Protein AF-N6V079-F1 (afdb_monomer_lite)

Structure (mmCIF, N/CA/C/O backbone):
data_AF-N6V079-F1
#
_entry.id   AF-N6V079-F1
#
loop_
_atom_site.group_PDB
_atom_site.id
_atom_site.type_symbol
_atom_site.label_atom_id
_atom_site.label_alt_id
_atom_site.label_comp_id
_atom_site.label_asym_id
_atom_site.label_entity_id
_atom_site.label_seq_id
_atom_site.pdbx_PDB_ins_code
_atom_site.Cartn_x
_atom_site.Cartn_y
_atom_site.Cartn_z
_atom_site.occupancy
_atom_site.B_iso_or_equiv
_atom_site.auth_seq_id
_atom_site.auth_comp_id
_atom_site.auth_asym_id
_atom_site.auth_atom_id
_atom_site.pdbx_PDB_model_num
ATOM 1 N N . MET A 1 1 ? -15.527 -26.822 8.858 1.00 30.28 1 MET A N 1
ATOM 2 C CA . MET A 1 1 ? -16.974 -26.529 8.938 1.00 30.28 1 MET A CA 1
ATOM 3 C C . MET A 1 1 ? -17.099 -25.162 9.588 1.00 30.28 1 MET A C 1
ATOM 5 O O . MET A 1 1 ? -16.897 -25.062 10.787 1.00 30.28 1 MET A O 1
ATOM 9 N N . ILE A 1 2 ? -17.277 -24.106 8.797 1.00 33.88 2 ILE A N 1
ATOM 10 C CA . ILE A 1 2 ? -17.427 -22.738 9.309 1.00 33.88 2 ILE A CA 1
ATOM 11 C C . ILE A 1 2 ? -18.928 -22.472 9.262 1.00 33.88 2 ILE A C 1
ATOM 13 O O . ILE A 1 2 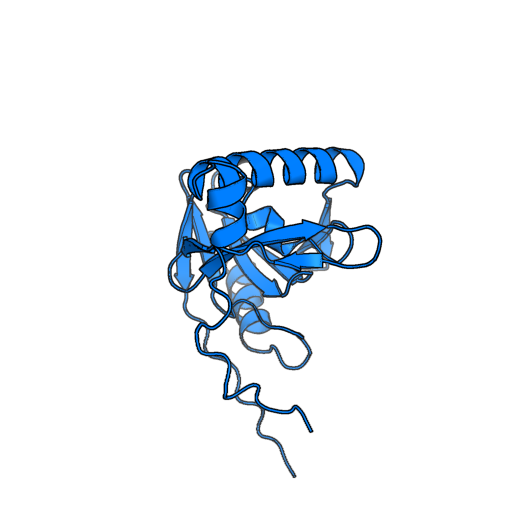? -19.525 -22.550 8.189 1.00 33.88 2 ILE A O 1
ATOM 17 N N . HIS A 1 3 ? -19.559 -22.311 10.423 1.00 33.84 3 HIS A N 1
ATOM 18 C CA . HIS A 1 3 ? -20.966 -21.938 10.483 1.00 33.84 3 HIS A CA 1
ATOM 19 C C . HIS A 1 3 ? -21.121 -20.554 9.859 1.00 33.84 3 HIS A C 1
ATOM 21 O O . HIS A 1 3 ? -20.514 -19.587 10.311 1.00 33.84 3 HIS A O 1
ATOM 27 N N . ALA A 1 4 ? -21.914 -20.491 8.793 1.00 43.91 4 ALA A N 1
ATOM 28 C CA . ALA A 1 4 ? -22.429 -19.240 8.281 1.00 43.91 4 ALA A CA 1
ATOM 29 C C . ALA A 1 4 ? -23.304 -18.624 9.379 1.00 43.91 4 ALA A C 1
ATOM 31 O O . ALA A 1 4 ? -24.354 -19.173 9.714 1.00 43.91 4 ALA A O 1
ATOM 32 N N . VAL A 1 5 ? -22.854 -17.503 9.942 1.00 46.56 5 VAL A N 1
ATOM 33 C CA . VAL A 1 5 ? -23.689 -16.596 10.733 1.00 46.56 5 VAL A CA 1
ATOM 34 C C . VAL A 1 5 ? -24.649 -15.950 9.737 1.00 46.56 5 VAL A C 1
ATOM 36 O O . VAL A 1 5 ? -24.342 -14.936 9.123 1.00 46.56 5 VAL A O 1
ATOM 39 N N . LYS A 1 6 ? -25.750 -16.646 9.442 1.00 42.56 6 LYS A N 1
ATOM 40 C CA . LYS A 1 6 ? -26.720 -16.255 8.410 1.00 42.56 6 LYS A CA 1
ATOM 41 C C . LYS A 1 6 ? -27.926 -15.495 8.980 1.00 42.56 6 LYS A C 1
ATOM 43 O O . LYS A 1 6 ? -28.838 -15.205 8.220 1.00 42.56 6 LYS A O 1
ATOM 48 N N . ASP A 1 7 ? -27.903 -15.149 10.269 1.00 46.09 7 ASP A N 1
ATOM 49 C CA . ASP A 1 7 ? -29.041 -14.562 10.993 1.00 46.09 7 ASP A CA 1
ATOM 50 C C . ASP A 1 7 ? -28.642 -13.394 11.928 1.00 46.09 7 ASP A C 1
ATOM 52 O O . ASP A 1 7 ? -29.249 -13.212 12.981 1.00 46.09 7 ASP A O 1
ATOM 56 N N . GLU A 1 8 ? -27.633 -12.582 11.580 1.00 50.00 8 GLU A N 1
ATOM 57 C CA . GLU A 1 8 ? -27.471 -11.264 12.222 1.00 50.00 8 GLU A CA 1
ATOM 58 C C . GLU A 1 8 ? -28.282 -10.217 11.435 1.00 50.00 8 GLU A C 1
ATOM 60 O O . GLU A 1 8 ? -28.024 -10.026 10.245 1.00 50.00 8 GLU A O 1
ATOM 65 N N . PRO A 1 9 ? -29.283 -9.555 12.052 1.00 56.31 9 PRO A N 1
ATOM 66 C CA . PRO A 1 9 ? -30.162 -8.606 11.363 1.00 56.31 9 PRO A CA 1
ATOM 67 C C . PRO A 1 9 ? -29.467 -7.303 10.933 1.00 56.31 9 PRO A C 1
ATOM 69 O O . PRO A 1 9 ? -30.080 -6.506 10.228 1.00 56.31 9 PRO A O 1
ATOM 72 N N . ASP A 1 10 ? -28.204 -7.104 11.312 1.00 62.62 10 ASP A N 1
ATOM 73 C CA . ASP A 1 10 ? -27.348 -6.014 10.851 1.00 62.62 10 ASP A CA 1
ATOM 74 C C . ASP A 1 10 ? -25.892 -6.520 10.850 1.00 62.62 10 ASP A C 1
ATOM 76 O O . ASP A 1 10 ? -25.304 -6.678 11.923 1.00 62.62 10 ASP A O 1
ATOM 80 N N . PRO A 1 11 ? -25.326 -6.910 9.692 1.00 61.72 11 PRO A N 1
ATOM 81 C CA . PRO A 1 11 ? -23.958 -7.412 9.642 1.00 61.72 11 PRO A CA 1
ATOM 82 C C . PRO A 1 11 ? -22.977 -6.317 10.095 1.00 61.72 11 PRO A C 1
ATOM 84 O O . PRO A 1 11 ? -23.229 -5.139 9.835 1.00 61.72 11 PRO A O 1
ATOM 87 N N . PRO A 1 12 ? -21.832 -6.670 10.712 1.00 66.06 12 PRO A N 1
ATOM 88 C CA . PRO A 1 12 ? -20.868 -5.680 11.176 1.00 66.06 12 PRO A CA 1
ATOM 89 C C . PRO A 1 12 ? -20.450 -4.726 10.052 1.00 66.06 12 PRO A C 1
ATOM 91 O O . PRO A 1 12 ? -19.876 -5.140 9.041 1.00 66.06 12 PRO A O 1
ATOM 94 N N . GLN A 1 13 ? -20.746 -3.440 10.230 1.00 87.06 13 GLN A N 1
ATOM 95 C CA . GLN A 1 13 ? -20.407 -2.406 9.261 1.00 87.06 13 GLN A CA 1
ATOM 96 C C . GLN A 1 13 ? -19.002 -1.886 9.554 1.00 87.06 13 GLN A C 1
ATOM 98 O O . GLN A 1 13 ? -18.798 -1.006 10.392 1.00 87.06 13 GLN A O 1
ATOM 103 N N . PHE A 1 14 ? -18.015 -2.469 8.879 1.00 90.75 14 PHE A N 1
ATOM 104 C CA . PHE A 1 14 ? -16.633 -2.013 8.965 1.00 90.75 14 PHE A CA 1
ATOM 105 C C . PHE A 1 14 ? -16.486 -0.602 8.404 1.00 90.75 14 PHE A C 1
ATOM 107 O O . PHE A 1 14 ? -17.038 -0.276 7.352 1.00 90.75 14 PHE A O 1
ATOM 114 N N . VAL A 1 15 ? -15.660 0.207 9.060 1.00 92.06 15 VAL A N 1
ATOM 115 C CA . VAL A 1 15 ? -15.204 1.470 8.480 1.00 92.06 15 VAL A CA 1
ATOM 116 C C . VAL A 1 15 ? -14.106 1.168 7.468 1.00 92.06 15 VAL A C 1
ATOM 118 O O . VAL A 1 15 ? -13.102 0.528 7.796 1.00 92.06 15 VAL A O 1
ATOM 121 N N . TYR A 1 16 ? -14.277 1.659 6.246 1.00 93.44 16 TYR A N 1
ATOM 122 C CA . TYR A 1 16 ? -13.256 1.602 5.211 1.00 93.44 16 TYR A CA 1
ATOM 123 C C . TYR A 1 16 ? -13.245 2.881 4.377 1.00 93.44 16 TYR A C 1
ATOM 125 O O . TYR A 1 16 ? -14.233 3.612 4.320 1.00 93.44 16 TYR A O 1
ATOM 133 N N . LEU A 1 17 ? -12.115 3.138 3.724 1.00 93.44 17 LEU A N 1
ATOM 134 C CA . LEU A 1 17 ? -11.976 4.167 2.697 1.00 93.44 17 LEU A CA 1
ATOM 135 C C . LEU A 1 17 ? -11.421 3.533 1.425 1.00 93.44 17 LEU A C 1
ATOM 137 O O . LEU A 1 17 ? -10.576 2.642 1.501 1.00 93.44 17 LEU A O 1
ATOM 141 N N . ASP A 1 18 ? -11.847 4.016 0.264 1.00 92.50 18 ASP A N 1
ATOM 142 C CA . ASP A 1 18 ? -11.197 3.657 -0.995 1.00 92.50 18 ASP A CA 1
ATOM 143 C C . ASP A 1 18 ? -9.792 4.275 -1.034 1.00 92.50 18 ASP A C 1
ATOM 145 O O . ASP A 1 18 ? -9.630 5.485 -0.857 1.00 92.50 18 ASP A O 1
ATOM 149 N N . GLU A 1 19 ? -8.769 3.446 -1.246 1.00 92.94 19 GLU A N 1
ATOM 150 C CA . GLU A 1 19 ? -7.382 3.901 -1.406 1.00 92.94 19 GLU A CA 1
ATOM 151 C C . GLU A 1 19 ? -7.022 4.023 -2.891 1.00 92.94 19 GLU A C 1
ATOM 153 O O . GLU A 1 19 ? -6.443 5.019 -3.321 1.00 92.94 19 GLU A O 1
ATOM 158 N N . ALA A 1 20 ? -7.400 3.018 -3.681 1.00 94.88 20 ALA A N 1
ATOM 159 C CA . ALA A 1 20 ? -7.281 2.995 -5.133 1.00 94.88 20 ALA A CA 1
ATOM 160 C C . ALA A 1 20 ? -8.332 2.042 -5.723 1.00 94.88 20 ALA A C 1
ATOM 162 O O . ALA A 1 20 ? -9.053 1.351 -5.003 1.00 94.88 20 ALA A O 1
ATOM 163 N N . GLU A 1 21 ? -8.424 1.969 -7.049 1.00 94.56 21 GLU A N 1
ATOM 164 C CA . GLU A 1 21 ? -9.336 1.033 -7.707 1.00 94.56 21 GLU A CA 1
ATOM 165 C C . GLU A 1 21 ? -9.016 -0.421 -7.311 1.00 94.56 21 GLU A C 1
ATOM 167 O O . GLU A 1 21 ? -7.982 -0.964 -7.691 1.00 94.56 21 GLU A O 1
ATOM 172 N N . GLY A 1 22 ? -9.921 -1.065 -6.567 1.00 89.88 22 GLY A N 1
ATOM 173 C CA . GLY A 1 22 ? -9.721 -2.430 -6.066 1.00 89.88 22 GLY A CA 1
ATOM 174 C C . GLY A 1 22 ? -8.840 -2.538 -4.816 1.00 89.88 22 GLY A C 1
ATOM 175 O O . GLY A 1 22 ? -8.496 -3.655 -4.431 1.00 89.88 22 GLY A O 1
ATOM 176 N N . LEU A 1 23 ? -8.509 -1.414 -4.171 1.00 91.81 23 LEU A N 1
ATOM 177 C CA . LEU A 1 23 ? -7.738 -1.360 -2.932 1.00 91.81 23 LEU A CA 1
ATOM 178 C C . LEU A 1 23 ? -8.454 -0.481 -1.902 1.00 91.81 23 LEU A C 1
ATOM 180 O O . LEU A 1 23 ? -8.713 0.696 -2.147 1.00 91.81 23 LEU A O 1
ATOM 184 N N . ILE A 1 24 ? -8.733 -1.047 -0.731 1.00 92.94 24 ILE A N 1
ATOM 185 C CA . ILE A 1 24 ? -9.384 -0.338 0.375 1.00 92.94 24 ILE A CA 1
ATOM 186 C C . ILE A 1 24 ? -8.450 -0.221 1.577 1.00 92.94 24 ILE A C 1
ATOM 188 O O . ILE A 1 24 ? -7.629 -1.098 1.850 1.00 92.94 24 ILE A O 1
ATOM 192 N N . LYS A 1 25 ? -8.629 0.856 2.333 1.00 92.69 25 LYS A N 1
ATOM 193 C CA . LYS A 1 25 ? -8.059 1.067 3.658 1.00 92.69 25 LYS A CA 1
ATOM 194 C C . LYS A 1 25 ? -9.065 0.599 4.700 1.00 92.69 25 LYS A C 1
ATOM 196 O O . LYS A 1 25 ? -10.158 1.150 4.787 1.00 92.69 25 LYS A O 1
ATOM 201 N N . LEU A 1 26 ? -8.679 -0.400 5.487 1.00 92.56 26 LEU A N 1
ATOM 202 C CA . LEU A 1 26 ? -9.420 -0.861 6.659 1.00 92.56 26 LEU A CA 1
ATOM 203 C C . LEU A 1 26 ? -8.706 -0.415 7.929 1.00 92.56 26 LEU A C 1
ATOM 205 O O . LEU A 1 26 ? -7.476 -0.347 7.967 1.00 92.56 26 LEU A O 1
ATOM 209 N N . PHE A 1 27 ? -9.483 -0.165 8.977 1.00 93.19 27 PHE A N 1
ATOM 210 C CA . PHE A 1 27 ? -8.956 0.287 10.257 1.00 93.19 27 PHE A CA 1
ATOM 211 C C . PHE A 1 27 ? -9.056 -0.803 11.311 1.00 93.19 27 PHE A C 1
ATOM 213 O O . PHE A 1 27 ? -10.056 -1.520 11.401 1.00 93.19 27 PHE A O 1
ATOM 220 N N . VAL A 1 28 ? -8.009 -0.905 12.124 1.00 91.88 28 VAL A N 1
ATOM 221 C CA . VAL A 1 28 ? -7.920 -1.873 13.211 1.00 91.88 28 VAL A CA 1
ATOM 222 C C . VAL A 1 28 ? -7.380 -1.222 14.475 1.00 91.88 28 VAL A C 1
ATOM 224 O O . VAL A 1 28 ? -6.605 -0.267 14.419 1.00 91.88 28 VAL A O 1
ATOM 227 N N . VAL A 1 29 ? -7.764 -1.782 15.615 1.00 90.81 29 VAL A N 1
ATOM 228 C CA . VAL A 1 29 ? -7.173 -1.508 16.922 1.00 90.81 29 VAL A CA 1
ATOM 229 C C . VAL A 1 29 ? -6.376 -2.735 17.344 1.00 90.81 29 VAL A C 1
ATOM 231 O O . VAL A 1 29 ? -6.911 -3.845 17.402 1.00 90.81 29 VAL A O 1
ATOM 234 N N . ASN A 1 30 ? -5.099 -2.525 17.654 1.00 86.38 30 ASN A N 1
ATOM 235 C CA . ASN A 1 30 ? -4.247 -3.551 18.243 1.00 86.38 30 ASN A CA 1
ATOM 236 C C . ASN A 1 30 ? -4.501 -3.594 19.754 1.00 86.38 30 ASN A C 1
ATOM 238 O O . ASN A 1 30 ? -4.168 -2.650 20.470 1.00 86.38 30 ASN A O 1
ATOM 242 N N . GLY A 1 31 ? -5.104 -4.678 20.231 1.00 83.44 31 GLY A N 1
ATOM 243 C CA . GLY A 1 31 ? -5.144 -5.036 21.646 1.00 83.44 31 GLY A CA 1
ATOM 244 C C . GLY A 1 31 ? -3.909 -5.841 22.058 1.00 83.44 31 GLY A C 1
ATOM 245 O O . GLY A 1 31 ? -3.053 -6.163 21.238 1.00 83.44 31 GLY A O 1
ATOM 246 N N . GLU A 1 32 ? -3.827 -6.218 23.336 1.00 79.06 32 GLU A N 1
ATOM 247 C CA . GLU A 1 32 ? -2.678 -6.972 23.871 1.00 79.06 32 GLU A CA 1
ATOM 248 C C . GLU A 1 32 ? -2.490 -8.347 23.208 1.00 79.06 32 GLU A C 1
ATOM 250 O O . GLU A 1 32 ? -1.369 -8.834 23.083 1.00 79.06 32 GLU A O 1
ATOM 255 N N . THR A 1 33 ? -3.588 -8.984 22.793 1.00 79.44 33 THR A N 1
ATOM 256 C CA . THR A 1 33 ? -3.598 -10.358 22.257 1.00 79.44 33 THR A CA 1
ATOM 257 C C . THR A 1 33 ? -4.405 -10.513 20.970 1.00 79.44 33 THR A C 1
ATOM 259 O O . THR A 1 33 ? -4.471 -11.607 20.413 1.00 79.44 33 THR A O 1
ATOM 262 N N . SER A 1 34 ? -5.045 -9.444 20.492 1.00 82.25 34 SER A N 1
ATOM 263 C CA . SER A 1 34 ? -5.937 -9.495 19.333 1.00 82.25 34 SER A CA 1
ATOM 264 C C . SER A 1 34 ? -5.891 -8.205 18.527 1.00 82.25 34 SER A C 1
ATOM 266 O O . SER A 1 34 ? -5.563 -7.142 19.044 1.00 82.25 34 SER A O 1
ATOM 268 N N . VAL A 1 35 ? -6.236 -8.317 17.247 1.00 85.50 35 VAL A N 1
ATOM 269 C CA . VAL A 1 35 ? -6.434 -7.186 16.342 1.00 85.50 35 VAL A CA 1
ATOM 270 C C . VAL A 1 35 ? -7.913 -7.156 15.984 1.00 85.50 35 VAL A C 1
ATOM 272 O O . VAL A 1 35 ? -8.433 -8.136 15.447 1.00 85.50 35 VAL A O 1
ATOM 275 N N . SER A 1 36 ? -8.580 -6.045 16.282 1.00 89.00 36 SER A N 1
ATOM 276 C CA . SER A 1 36 ? -10.021 -5.881 16.076 1.00 89.00 36 SER A CA 1
ATOM 277 C C . SER A 1 36 ? -10.286 -4.815 15.027 1.00 89.00 36 SER A C 1
ATOM 279 O O . SER A 1 36 ? -9.723 -3.727 15.098 1.00 89.00 36 SER A O 1
ATOM 281 N N . TYR A 1 37 ? -11.154 -5.108 14.064 1.00 91.25 37 TYR A N 1
ATOM 282 C CA . TYR A 1 37 ? -11.588 -4.115 13.086 1.00 91.25 37 TYR A CA 1
ATOM 283 C C . TYR A 1 37 ? -12.470 -3.043 13.727 1.00 91.25 37 TYR A C 1
ATOM 285 O O . TYR A 1 37 ? -13.253 -3.334 14.632 1.00 91.25 37 TYR A O 1
ATOM 293 N N . ILE A 1 38 ? -12.352 -1.813 13.231 1.00 92.31 38 ILE A N 1
ATOM 294 C CA . ILE A 1 38 ? -13.181 -0.693 13.677 1.00 92.31 38 ILE A CA 1
ATOM 295 C C . ILE A 1 38 ? -14.521 -0.730 12.940 1.00 92.31 38 ILE A C 1
ATOM 297 O O . ILE A 1 38 ? -14.573 -0.764 11.708 1.00 92.31 38 ILE A O 1
ATOM 301 N N . MET A 1 39 ? -15.597 -0.719 13.722 1.00 92.38 39 MET A N 1
ATOM 302 C CA . MET A 1 39 ? -16.979 -0.687 13.244 1.00 92.38 39 MET A CA 1
ATOM 303 C C . MET A 1 39 ? -17.500 0.751 13.213 1.00 92.38 39 MET A C 1
ATOM 305 O O . MET A 1 39 ? -17.016 1.598 13.965 1.00 92.38 39 MET A O 1
ATOM 309 N N . SER A 1 40 ? -18.505 1.026 12.383 1.00 88.69 40 SER A N 1
ATOM 310 C CA . SER A 1 40 ? -19.142 2.348 12.280 1.00 88.69 40 SER A CA 1
ATOM 311 C C . SER A 1 40 ? -19.679 2.860 13.620 1.00 88.69 40 SER A C 1
ATOM 313 O O . SER A 1 40 ? -19.511 4.033 13.933 1.00 88.69 40 SER A O 1
ATOM 315 N N . THR A 1 41 ? -20.217 1.976 14.461 1.00 90.00 41 THR A N 1
ATOM 316 C CA . THR A 1 41 ? -20.698 2.321 15.809 1.00 90.00 41 THR A CA 1
ATOM 317 C C . THR A 1 41 ? -19.603 2.895 16.710 1.00 90.00 41 THR A C 1
ATOM 319 O O . THR A 1 41 ? -19.867 3.790 17.504 1.00 90.00 41 THR A O 1
ATOM 322 N N . ALA A 1 42 ? -18.350 2.454 16.551 1.00 90.06 42 ALA A N 1
ATOM 323 C CA . ALA A 1 42 ? -17.233 2.999 17.322 1.00 90.06 42 ALA A CA 1
ATOM 324 C C . ALA A 1 42 ? -16.927 4.457 16.942 1.00 90.06 42 ALA A C 1
ATOM 326 O O . ALA A 1 42 ? -16.544 5.244 17.803 1.00 90.06 42 ALA A O 1
ATOM 327 N N . LEU A 1 43 ? -17.116 4.834 15.672 1.00 90.50 43 LEU A N 1
ATOM 328 C CA . LEU A 1 43 ? -16.955 6.221 15.230 1.00 90.50 43 LEU A CA 1
ATOM 329 C C . LEU A 1 43 ? -18.018 7.140 15.832 1.00 90.50 43 LEU A C 1
ATOM 331 O O . LEU A 1 43 ? -17.689 8.243 16.270 1.00 90.50 43 LEU A O 1
ATOM 335 N N . GLU A 1 44 ? -19.267 6.673 15.895 1.00 88.69 44 GLU A N 1
ATOM 336 C CA . GLU A 1 44 ? -20.363 7.403 16.539 1.00 88.69 44 GLU A CA 1
ATOM 337 C C . GLU A 1 44 ? -20.062 7.647 18.022 1.00 88.69 44 GLU A C 1
ATOM 339 O O . GLU A 1 44 ? -20.156 8.783 18.491 1.00 88.69 44 GLU A O 1
ATOM 344 N N . ASP A 1 45 ? -19.610 6.609 18.731 1.00 91.44 45 ASP A N 1
ATOM 345 C CA . ASP A 1 45 ? -19.241 6.690 20.147 1.00 91.44 45 ASP A CA 1
ATOM 346 C C . ASP A 1 45 ? -18.064 7.647 20.399 1.00 91.44 45 ASP A C 1
ATOM 348 O O . ASP A 1 45 ? -18.015 8.331 21.426 1.00 91.44 45 ASP A O 1
ATOM 352 N N . TRP A 1 46 ? -17.102 7.709 19.475 1.00 93.50 46 TRP A N 1
ATOM 353 C CA . TRP A 1 46 ? -15.948 8.609 19.572 1.00 93.50 46 TRP A CA 1
ATOM 354 C C . TRP A 1 46 ? -16.238 10.026 19.073 1.00 93.50 46 TRP A C 1
ATOM 356 O O . TRP A 1 46 ? -15.407 10.912 19.277 1.00 93.50 46 TRP A O 1
ATOM 366 N N . GLY A 1 47 ? -17.392 10.250 18.435 1.00 94.06 47 GLY A N 1
ATOM 367 C CA . GLY A 1 47 ? -17.715 11.515 17.779 1.00 94.06 47 GLY A CA 1
ATOM 368 C C . GLY A 1 47 ? -16.713 11.875 16.681 1.00 94.06 47 GLY A C 1
ATOM 369 O O . GLY A 1 47 ? -16.357 13.044 16.555 1.00 94.06 47 GLY A O 1
ATOM 370 N N . MET A 1 48 ? -16.229 10.869 15.947 1.00 94.25 48 MET A N 1
ATOM 371 C CA . MET A 1 48 ? -15.151 10.979 14.964 1.00 94.25 48 MET A CA 1
ATOM 372 C C . MET A 1 48 ? -15.641 10.535 13.586 1.00 94.25 48 MET A C 1
ATOM 374 O O . MET A 1 48 ? -16.408 9.579 13.480 1.00 94.25 48 MET A O 1
ATOM 378 N N . ASP A 1 49 ? -15.177 11.178 12.517 1.00 93.06 49 ASP A N 1
ATOM 379 C CA . ASP A 1 49 ? -15.428 10.705 11.154 1.00 93.06 49 ASP A CA 1
ATOM 380 C C . ASP A 1 49 ? -14.311 9.782 10.614 1.00 93.06 49 ASP A C 1
ATOM 382 O O . ASP A 1 49 ? -13.232 9.621 11.189 1.00 93.06 49 ASP A O 1
ATOM 386 N N . ALA A 1 50 ? -14.562 9.133 9.473 1.00 91.94 50 ALA A N 1
ATOM 387 C CA . ALA A 1 50 ? -13.603 8.196 8.881 1.00 91.94 50 ALA A CA 1
ATOM 388 C C . ALA A 1 50 ? -12.292 8.863 8.415 1.00 91.94 50 ALA A C 1
ATOM 390 O O . ALA A 1 50 ? -11.260 8.194 8.317 1.00 91.94 50 ALA A O 1
ATOM 391 N N . LYS A 1 51 ? -12.311 10.166 8.115 1.00 91.38 51 LYS A N 1
ATOM 392 C CA . LYS A 1 51 ? -11.125 10.917 7.696 1.00 91.38 51 LYS A CA 1
ATOM 393 C C . LYS A 1 51 ? -10.253 11.253 8.904 1.00 91.38 51 LYS A C 1
ATOM 395 O O . LYS A 1 51 ? -9.046 11.032 8.845 1.00 91.38 51 LYS A O 1
ATOM 400 N N . GLU A 1 52 ? -10.855 11.716 9.993 1.00 94.69 52 GLU A N 1
ATOM 401 C CA . GLU A 1 52 ? -10.176 11.929 11.274 1.00 94.69 52 GLU A CA 1
ATOM 402 C C . GLU A 1 52 ? -9.551 10.623 11.783 1.00 94.69 52 GLU A C 1
ATOM 404 O O . GLU A 1 52 ? -8.387 10.602 12.194 1.00 94.69 52 GLU A O 1
ATOM 409 N N . LEU A 1 53 ? -10.275 9.503 11.652 1.00 95.12 53 LEU A N 1
ATOM 410 C CA . LEU A 1 53 ? -9.737 8.178 11.952 1.00 95.12 53 LEU A CA 1
ATOM 411 C C . LEU A 1 53 ? -8.524 7.839 11.078 1.00 95.12 53 LEU A C 1
ATOM 413 O O . LEU A 1 53 ? -7.543 7.288 11.580 1.00 95.12 53 LEU A O 1
ATOM 417 N N . ALA A 1 54 ? -8.563 8.165 9.785 1.00 94.06 54 ALA A N 1
ATOM 418 C CA . ALA A 1 54 ? -7.445 7.913 8.884 1.00 94.06 54 ALA A CA 1
ATOM 419 C C . ALA A 1 54 ? -6.192 8.708 9.260 1.00 94.06 54 ALA A C 1
ATOM 421 O O . ALA A 1 54 ? -5.096 8.144 9.273 1.00 94.06 54 ALA A O 1
ATOM 422 N N . GLU A 1 55 ? -6.352 9.983 9.613 1.00 93.94 55 GLU A N 1
ATOM 423 C CA . GLU A 1 55 ? -5.254 10.838 10.071 1.00 93.94 55 GLU A CA 1
ATOM 424 C C . GLU A 1 55 ? -4.649 10.309 11.383 1.00 93.94 55 GLU A C 1
ATOM 426 O O . GLU 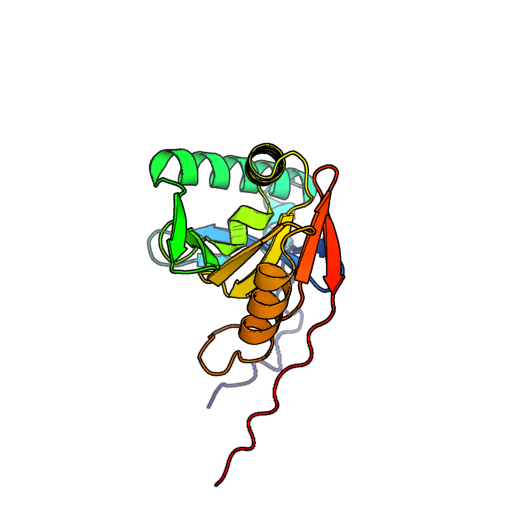A 1 55 ? -3.424 10.171 11.497 1.00 93.94 55 GLU A O 1
ATOM 431 N N . LEU A 1 56 ? -5.495 9.915 12.342 1.00 95.19 56 LEU A N 1
ATOM 432 C CA . LEU A 1 56 ? -5.061 9.316 13.606 1.00 95.19 56 LEU A CA 1
ATOM 433 C C . LEU A 1 56 ? -4.333 7.980 13.393 1.00 95.19 56 LEU A C 1
ATOM 435 O O . LEU A 1 56 ? -3.245 7.764 13.935 1.00 95.19 56 LEU A O 1
ATOM 439 N N . ALA A 1 57 ? -4.908 7.082 12.591 1.00 94.69 57 ALA A N 1
ATOM 440 C CA . ALA A 1 57 ? -4.331 5.773 12.299 1.00 94.69 57 ALA A CA 1
ATOM 441 C C . ALA A 1 57 ? -2.971 5.900 11.598 1.00 94.69 57 ALA A C 1
ATOM 443 O O . ALA A 1 57 ? -2.024 5.197 11.957 1.00 94.69 57 ALA A O 1
ATOM 444 N N . GLN A 1 58 ? -2.841 6.837 10.656 1.00 93.56 58 GLN A N 1
ATOM 445 C CA . GLN A 1 58 ? -1.575 7.122 9.985 1.00 93.56 58 GLN A CA 1
ATOM 446 C C . GLN A 1 58 ? -0.521 7.663 10.967 1.00 93.56 58 GLN A C 1
ATOM 448 O O . GLN A 1 58 ? 0.633 7.230 10.925 1.00 93.56 58 GLN A O 1
ATOM 453 N N . GLY A 1 59 ? -0.905 8.554 11.888 1.00 94.31 59 GLY A N 1
ATOM 454 C CA . GLY A 1 59 ? -0.014 9.046 12.947 1.00 94.31 59 GLY A CA 1
ATOM 455 C C . GLY A 1 59 ? 0.472 7.934 13.887 1.00 94.31 59 GLY A C 1
ATOM 456 O O . GLY A 1 59 ? 1.662 7.862 14.221 1.00 94.31 59 GLY A O 1
ATOM 457 N N . ASN A 1 60 ? -0.425 7.018 14.259 1.00 94.06 60 ASN A N 1
ATOM 458 C CA . ASN A 1 60 ? -0.095 5.847 15.073 1.00 94.06 60 ASN A CA 1
ATOM 459 C C . ASN A 1 60 ? 0.862 4.901 14.341 1.00 94.06 60 ASN A C 1
ATOM 461 O O . ASN A 1 60 ? 1.869 4.483 14.917 1.00 94.06 60 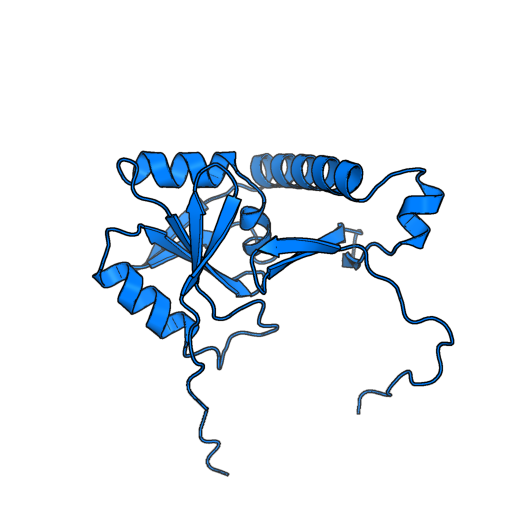ASN A O 1
ATOM 465 N N . LEU A 1 61 ? 0.594 4.618 13.064 1.00 92.56 61 LEU A N 1
ATOM 466 C CA . LEU A 1 61 ? 1.455 3.789 12.225 1.00 92.56 61 LEU A CA 1
ATOM 467 C C . LEU A 1 61 ? 2.855 4.396 12.089 1.00 92.56 61 LEU A C 1
ATOM 469 O O . LEU A 1 61 ? 3.850 3.704 12.290 1.00 92.56 61 LEU A O 1
ATOM 473 N N . GLN A 1 62 ? 2.948 5.699 11.818 1.00 92.00 62 GLN A N 1
ATOM 474 C CA . GLN A 1 62 ? 4.234 6.390 11.726 1.00 92.00 62 GLN A CA 1
ATOM 475 C C . GLN A 1 62 ? 5.015 6.302 13.043 1.00 92.00 62 GLN A C 1
ATOM 477 O O . GLN A 1 62 ? 6.220 6.053 13.036 1.00 92.00 62 GLN A O 1
ATOM 482 N N . THR A 1 63 ? 4.338 6.480 14.180 1.00 92.12 63 THR A N 1
ATOM 483 C CA . THR A 1 63 ? 4.957 6.357 15.508 1.00 92.12 63 THR A CA 1
ATOM 484 C C . THR A 1 63 ? 5.452 4.936 15.767 1.00 92.12 63 THR A C 1
ATOM 486 O O . THR A 1 63 ? 6.546 4.758 16.305 1.00 92.12 63 THR A O 1
ATOM 489 N N . PHE A 1 64 ? 4.666 3.930 15.383 1.00 90.56 64 PHE A N 1
ATOM 490 C CA . PHE A 1 64 ? 5.036 2.523 15.491 1.00 90.56 64 PHE A CA 1
ATOM 491 C C . PHE A 1 64 ? 6.285 2.210 14.662 1.00 90.56 64 PHE A C 1
ATOM 493 O O . PHE A 1 64 ? 7.270 1.717 15.205 1.00 90.56 64 PHE A O 1
ATOM 500 N N . LEU A 1 65 ? 6.301 2.584 13.385 1.00 88.94 65 LEU A N 1
ATOM 501 C CA . LEU A 1 65 ? 7.416 2.289 12.482 1.00 88.94 65 LEU A CA 1
ATOM 502 C C . LEU A 1 65 ? 8.706 3.011 12.864 1.00 88.94 65 LEU A C 1
ATOM 504 O O . LEU A 1 65 ? 9.785 2.440 12.742 1.00 88.94 65 LEU A O 1
ATOM 508 N N . THR A 1 66 ? 8.610 4.230 13.398 1.00 88.38 66 THR A N 1
ATOM 509 C CA . THR A 1 66 ? 9.776 4.932 13.955 1.00 88.38 66 THR A CA 1
ATOM 510 C C . THR A 1 66 ? 10.404 4.161 15.124 1.00 88.38 66 THR A C 1
ATOM 512 O O . THR A 1 66 ? 11.613 4.245 15.326 1.00 88.38 66 THR A O 1
ATOM 515 N N . LYS A 1 67 ? 9.610 3.408 15.900 1.00 89.38 67 LYS A N 1
ATOM 516 C CA . LYS A 1 67 ? 10.103 2.592 17.023 1.00 89.38 67 LYS A CA 1
ATOM 517 C C . LYS A 1 67 ? 10.614 1.223 16.578 1.00 89.38 67 LYS A C 1
ATOM 519 O O . LYS A 1 67 ? 11.656 0.793 17.062 1.00 89.38 67 LYS A O 1
ATOM 524 N N . THR A 1 68 ? 9.870 0.544 15.710 1.00 86.00 68 THR A N 1
ATOM 525 C CA . THR A 1 68 ? 10.151 -0.837 15.282 1.00 86.00 68 THR A CA 1
ATOM 526 C C . THR A 1 68 ? 11.253 -0.901 14.225 1.00 86.00 68 THR A C 1
ATOM 528 O O . THR A 1 68 ? 12.005 -1.869 14.179 1.00 86.00 68 THR A O 1
ATOM 531 N N . GLY A 1 69 ? 11.395 0.157 13.425 1.00 86.00 69 GLY A N 1
ATOM 532 C CA . GLY A 1 69 ? 12.222 0.162 12.227 1.00 86.00 69 GLY A CA 1
ATOM 533 C C . GLY A 1 69 ? 11.400 -0.213 10.995 1.00 86.00 69 GLY A C 1
ATOM 534 O O . GLY A 1 69 ? 10.541 -1.089 11.031 1.00 86.00 69 GLY A O 1
ATOM 535 N N . LEU A 1 70 ? 11.664 0.492 9.899 1.00 87.56 70 LEU A N 1
ATOM 536 C CA . LEU A 1 70 ? 11.148 0.206 8.567 1.00 87.56 70 LEU A CA 1
ATOM 537 C C . LEU A 1 70 ? 12.359 -0.004 7.666 1.00 87.56 70 LEU A C 1
ATOM 539 O O . LEU A 1 70 ? 13.205 0.891 7.551 1.00 87.56 70 LEU A O 1
ATOM 543 N N . HIS A 1 71 ? 12.441 -1.163 7.023 1.00 87.25 71 HIS A N 1
ATOM 544 C CA . HIS A 1 71 ? 13.565 -1.508 6.166 1.00 87.25 71 HIS A CA 1
ATOM 545 C C . HIS A 1 71 ? 13.095 -1.831 4.752 1.00 87.25 71 HIS A C 1
ATOM 547 O O . HIS A 1 71 ? 12.104 -2.524 4.541 1.00 87.25 71 HIS A O 1
ATOM 553 N N . ILE A 1 72 ? 13.839 -1.329 3.767 1.00 88.19 72 ILE A N 1
ATOM 554 C CA . ILE A 1 72 ? 13.746 -1.815 2.394 1.00 88.19 72 ILE A CA 1
ATOM 555 C C . ILE A 1 72 ? 14.799 -2.903 2.260 1.00 88.19 72 ILE A C 1
ATOM 557 O O . ILE A 1 72 ? 16.002 -2.627 2.269 1.00 88.19 72 ILE A O 1
ATOM 561 N N . ALA A 1 73 ? 14.345 -4.142 2.143 1.00 85.88 73 ALA A N 1
ATOM 562 C CA . ALA A 1 73 ? 15.217 -5.265 1.880 1.00 85.88 73 ALA A CA 1
ATOM 563 C C . ALA A 1 73 ? 15.318 -5.501 0.372 1.00 85.88 73 ALA A C 1
ATOM 565 O O . ALA A 1 73 ? 14.345 -5.397 -0.379 1.00 85.88 73 ALA A O 1
ATOM 566 N N . LYS A 1 74 ? 16.529 -5.837 -0.078 1.00 82.19 74 LYS A N 1
ATOM 567 C CA . LYS A 1 74 ? 16.797 -6.209 -1.465 1.00 82.19 74 LYS A CA 1
ATOM 568 C C . LYS A 1 74 ? 17.272 -7.651 -1.517 1.00 82.19 74 LYS A C 1
ATOM 570 O O . LYS A 1 74 ? 18.346 -7.973 -1.011 1.00 82.19 74 LYS A O 1
ATOM 575 N N . ARG A 1 75 ? 16.501 -8.522 -2.167 1.00 71.06 75 ARG A N 1
ATOM 576 C CA . ARG A 1 75 ? 16.922 -9.899 -2.462 1.00 71.06 75 ARG A CA 1
ATOM 577 C C . ARG A 1 75 ? 16.972 -10.096 -3.964 1.00 71.06 75 ARG A C 1
ATOM 579 O O . ARG A 1 75 ? 15.950 -10.051 -4.642 1.00 71.06 75 ARG A O 1
ATOM 586 N N . SER A 1 76 ? 18.177 -10.345 -4.479 1.00 67.81 76 SER A N 1
ATOM 587 C CA . SER A 1 76 ? 18.438 -10.452 -5.917 1.00 67.81 76 SER A CA 1
ATOM 588 C C . SER A 1 76 ? 17.983 -9.181 -6.656 1.00 67.81 76 SER A C 1
ATOM 590 O O . SER A 1 76 ? 18.656 -8.151 -6.567 1.00 67.81 76 SER A O 1
ATOM 592 N N . ARG A 1 77 ? 16.831 -9.232 -7.335 1.00 70.12 77 ARG A N 1
ATOM 593 C CA . ARG A 1 77 ? 16.247 -8.131 -8.115 1.00 70.12 77 ARG A CA 1
ATOM 594 C C . ARG A 1 77 ? 14.954 -7.566 -7.515 1.00 70.12 77 ARG A C 1
ATOM 596 O O . ARG A 1 77 ? 14.405 -6.628 -8.070 1.00 70.12 77 ARG A O 1
ATOM 603 N N . PHE A 1 78 ? 14.486 -8.099 -6.386 1.00 71.44 78 PHE A N 1
ATOM 604 C CA . PHE A 1 78 ? 13.292 -7.605 -5.703 1.00 71.44 78 PHE A CA 1
ATOM 605 C C . PHE A 1 78 ? 13.647 -6.573 -4.645 1.00 71.44 78 PHE A C 1
ATOM 607 O O . PHE A 1 78 ? 14.605 -6.775 -3.891 1.00 71.44 78 PHE A O 1
ATOM 614 N N . GLN A 1 79 ? 12.827 -5.531 -4.549 1.00 84.12 79 GLN A N 1
ATOM 615 C CA . GLN A 1 79 ? 12.728 -4.707 -3.353 1.00 84.12 79 GLN A CA 1
ATOM 616 C C . GLN A 1 79 ? 11.423 -5.048 -2.646 1.00 84.12 79 GLN A C 1
ATOM 618 O O 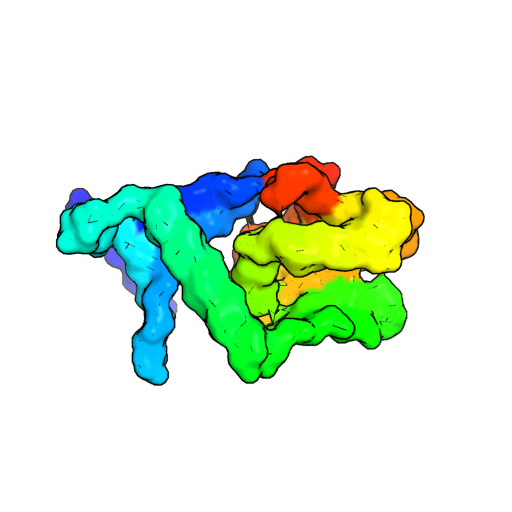. GLN A 1 79 ? 10.377 -5.204 -3.284 1.00 84.12 79 GLN A O 1
ATOM 623 N N . TYR A 1 80 ? 11.502 -5.217 -1.335 1.00 88.94 80 TYR A N 1
ATOM 624 C CA . TYR A 1 80 ? 10.341 -5.483 -0.507 1.00 88.94 80 TYR A CA 1
ATOM 625 C C . TYR A 1 80 ? 10.471 -4.765 0.829 1.00 88.94 80 TYR A C 1
ATOM 627 O O . TYR A 1 80 ? 11.570 -4.414 1.270 1.00 88.94 80 TYR A O 1
ATOM 635 N N . VAL A 1 81 ? 9.320 -4.491 1.424 1.00 88.31 81 VAL A N 1
ATOM 636 C CA . VAL A 1 81 ? 9.218 -3.820 2.717 1.00 88.31 81 VAL A CA 1
ATOM 637 C C . VAL A 1 81 ? 9.333 -4.871 3.819 1.00 88.31 81 VAL A C 1
ATOM 639 O O . VAL A 1 81 ? 8.658 -5.893 3.755 1.00 88.31 81 VAL A O 1
ATOM 642 N N . GLU A 1 82 ? 10.171 -4.616 4.821 1.00 88.12 82 GLU A N 1
ATOM 643 C CA . GLU A 1 82 ? 10.259 -5.400 6.057 1.00 88.12 82 GLU A CA 1
ATOM 644 C C . GLU A 1 82 ? 9.978 -4.485 7.259 1.00 88.12 82 GLU A C 1
ATOM 646 O O . GLU A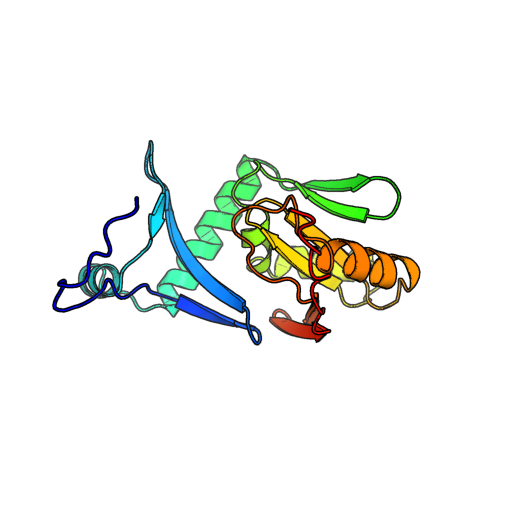 1 82 ? 10.590 -3.417 7.395 1.00 88.12 82 GLU A O 1
ATOM 651 N N . VAL A 1 83 ? 9.056 -4.911 8.130 1.00 85.69 83 VAL A N 1
ATOM 652 C CA . VAL A 1 83 ? 8.736 -4.249 9.403 1.00 85.69 83 VAL A CA 1
ATOM 653 C C . VAL A 1 83 ? 8.797 -5.265 10.545 1.00 85.69 83 VAL A C 1
ATOM 655 O O . VAL A 1 83 ? 9.765 -5.295 11.302 1.00 85.69 83 VAL A O 1
ATOM 658 N N . ASP A 1 84 ? 7.763 -6.096 10.669 1.00 81.88 84 ASP A N 1
ATOM 659 C CA . ASP A 1 84 ? 7.544 -7.033 11.780 1.00 81.88 84 ASP A CA 1
ATOM 660 C C . ASP A 1 84 ? 6.759 -8.295 11.373 1.00 81.88 84 ASP A C 1
ATOM 662 O O . ASP A 1 84 ? 6.481 -9.156 12.212 1.00 81.88 84 ASP A O 1
ATOM 666 N N . GLY A 1 85 ? 6.416 -8.425 10.090 1.00 81.62 85 GLY A N 1
ATOM 667 C CA . GLY A 1 85 ? 5.616 -9.502 9.518 1.00 81.62 85 GLY A CA 1
ATOM 668 C C . GLY A 1 85 ? 4.103 -9.317 9.649 1.00 81.62 85 GLY A C 1
ATOM 669 O O . GLY A 1 85 ? 3.368 -10.269 9.376 1.00 81.62 85 GLY A O 1
ATOM 670 N N . GLN A 1 86 ? 3.609 -8.160 10.107 1.00 80.88 86 GLN A N 1
ATOM 671 C CA . GLN A 1 86 ? 2.169 -7.907 10.246 1.00 80.88 86 GLN A CA 1
ATOM 672 C C . GLN A 1 86 ? 1.670 -6.634 9.561 1.00 80.88 86 GLN A C 1
ATOM 674 O O . GLN A 1 86 ? 0.496 -6.589 9.173 1.00 80.88 86 GLN A O 1
ATOM 679 N N . PHE A 1 87 ? 2.512 -5.607 9.438 1.00 83.94 87 PHE A N 1
ATOM 680 C CA . PHE A 1 87 ? 2.092 -4.270 9.003 1.00 83.94 87 PHE A CA 1
ATOM 681 C C . PHE A 1 87 ? 2.788 -3.762 7.736 1.00 83.94 87 PHE A C 1
ATOM 683 O O . PHE A 1 87 ? 2.665 -2.579 7.412 1.00 83.94 87 PHE A O 1
ATOM 690 N N . GLU A 1 88 ? 3.473 -4.620 6.983 1.00 91.44 88 GLU A N 1
ATOM 691 C CA . GLU A 1 88 ? 4.163 -4.242 5.747 1.00 91.44 88 GLU A CA 1
ATOM 692 C C . GLU A 1 88 ? 3.204 -3.575 4.753 1.00 91.44 88 GLU A C 1
ATOM 694 O O . GLU A 1 88 ? 3.507 -2.502 4.231 1.00 91.44 88 GLU A O 1
ATOM 699 N N . SER A 1 89 ? 2.007 -4.137 4.538 1.00 92.88 89 SER A N 1
ATOM 700 C CA . SER A 1 89 ? 1.001 -3.552 3.635 1.00 92.88 89 SER A CA 1
ATOM 701 C C . SER A 1 89 ? 0.511 -2.182 4.088 1.00 92.88 89 SER A C 1
ATOM 703 O O . SER A 1 89 ? 0.141 -1.357 3.256 1.00 92.88 89 SER A O 1
ATOM 705 N N . SER A 1 90 ? 0.536 -1.901 5.392 1.00 93.31 90 SER A N 1
ATOM 706 C CA . SER A 1 90 ? 0.098 -0.611 5.934 1.00 93.31 90 SER A CA 1
ATOM 707 C C . SER A 1 90 ? 1.024 0.536 5.525 1.00 93.31 90 SER A C 1
ATOM 709 O O . SER A 1 90 ? 0.602 1.693 5.522 1.00 93.31 90 SER A O 1
ATOM 711 N N . VAL A 1 91 ? 2.256 0.238 5.097 1.00 92.06 91 VAL A N 1
ATOM 712 C CA . VAL A 1 91 ? 3.188 1.230 4.538 1.00 92.06 91 VAL A CA 1
ATOM 713 C C . VAL A 1 91 ? 2.630 1.893 3.277 1.00 92.06 91 VAL A C 1
ATOM 715 O O . VAL A 1 91 ? 3.020 3.019 2.971 1.00 92.06 91 VAL A O 1
ATOM 718 N N . ALA A 1 92 ? 1.654 1.281 2.592 1.00 93.44 92 ALA A N 1
ATOM 719 C CA . ALA A 1 92 ? 0.886 1.921 1.517 1.00 93.44 92 ALA A CA 1
ATOM 720 C C . ALA A 1 92 ? 0.380 3.322 1.903 1.00 93.44 92 ALA A C 1
ATOM 722 O O . ALA A 1 92 ? 0.360 4.222 1.067 1.00 93.44 92 ALA A O 1
ATOM 723 N N . PHE A 1 93 ? 0.036 3.516 3.179 1.00 93.19 93 PHE A N 1
ATOM 724 C CA . PHE A 1 93 ? -0.578 4.732 3.708 1.00 93.19 93 PHE A CA 1
ATOM 725 C C . PHE A 1 93 ? 0.437 5.774 4.208 1.00 93.19 93 PHE A C 1
ATOM 727 O O . PHE A 1 93 ? 0.061 6.721 4.898 1.00 93.19 93 PHE A O 1
ATOM 734 N N . LEU A 1 94 ? 1.726 5.613 3.890 1.00 92.44 94 LEU A N 1
ATOM 735 C CA . LEU A 1 94 ? 2.801 6.511 4.319 1.00 92.44 94 LEU A CA 1
ATOM 736 C C . LEU A 1 94 ? 3.344 7.310 3.129 1.00 92.44 94 LEU A C 1
ATOM 738 O O . LEU A 1 94 ? 4.321 6.899 2.500 1.00 92.44 94 LEU A O 1
ATOM 742 N N . PRO A 1 95 ? 2.759 8.477 2.811 1.00 92.56 95 PRO A N 1
ATOM 743 C CA . PRO A 1 95 ? 3.136 9.238 1.621 1.00 92.56 95 PRO A CA 1
ATOM 744 C C . PRO A 1 95 ? 4.609 9.663 1.633 1.00 92.56 95 PRO A C 1
ATOM 746 O O . PRO A 1 95 ? 5.258 9.639 0.593 1.00 92.56 95 PRO A O 1
ATOM 749 N N . ASN A 1 96 ? 5.167 9.987 2.804 1.00 92.50 96 ASN A N 1
ATOM 750 C CA . ASN A 1 96 ? 6.570 10.391 2.926 1.00 92.50 96 ASN A CA 1
ATOM 751 C C . ASN A 1 96 ? 7.543 9.252 2.595 1.00 92.50 96 ASN A C 1
ATOM 753 O O . ASN A 1 96 ? 8.601 9.504 2.026 1.00 92.50 96 ASN A O 1
ATOM 757 N N . PHE A 1 97 ? 7.185 8.007 2.923 1.00 93.38 97 PHE A N 1
ATOM 758 C 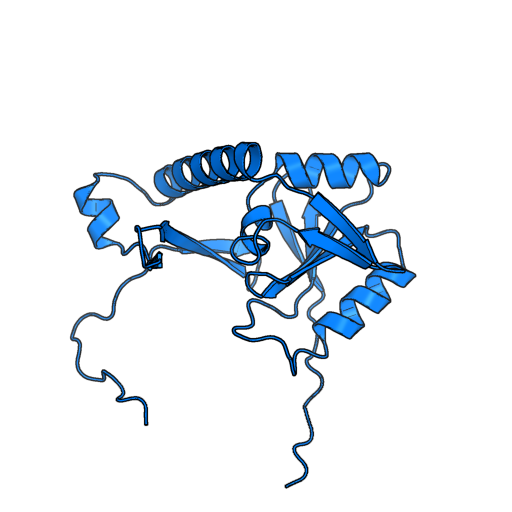CA . PHE A 1 97 ? 8.000 6.847 2.572 1.00 93.38 97 PHE A CA 1
ATOM 759 C C . PHE A 1 97 ? 8.071 6.684 1.051 1.00 93.38 97 PHE A C 1
ATOM 761 O O . PHE A 1 97 ? 9.158 6.607 0.486 1.00 93.38 97 PHE A O 1
ATOM 768 N N . TRP A 1 98 ? 6.925 6.708 0.371 1.00 95.31 98 TRP A N 1
ATOM 769 C CA . TRP A 1 98 ? 6.886 6.542 -1.083 1.00 95.31 98 TRP A CA 1
ATOM 770 C C . TRP A 1 98 ? 7.479 7.734 -1.840 1.00 95.31 98 TRP A C 1
ATOM 772 O O . TRP A 1 98 ? 8.130 7.530 -2.863 1.00 95.31 98 TRP A O 1
ATOM 782 N N . ALA A 1 99 ? 7.373 8.947 -1.289 1.00 94.81 99 ALA A N 1
ATOM 783 C CA . ALA A 1 99 ? 8.100 10.117 -1.783 1.00 94.81 99 ALA A CA 1
ATOM 784 C C . ALA A 1 99 ? 9.615 9.894 -1.761 1.00 94.81 99 ALA A C 1
ATOM 786 O O . ALA A 1 99 ? 10.298 10.161 -2.749 1.00 94.81 99 ALA A O 1
ATOM 787 N N . GLN A 1 100 ? 10.131 9.343 -0.662 1.00 93.88 100 GLN A N 1
ATOM 788 C CA . GLN A 1 100 ? 11.545 9.016 -0.535 1.00 93.88 100 GLN A CA 1
ATOM 789 C C . GLN A 1 100 ? 11.963 7.892 -1.497 1.00 93.88 100 GLN A C 1
ATOM 791 O O . GLN A 1 100 ? 13.030 7.976 -2.103 1.00 93.88 100 GLN A O 1
ATOM 796 N N . VAL A 1 101 ? 11.130 6.861 -1.684 1.00 93.88 101 VAL A N 1
ATOM 797 C CA . VAL A 1 101 ? 11.376 5.795 -2.675 1.00 93.88 101 VAL A CA 1
ATOM 798 C C . VAL A 1 101 ? 11.434 6.365 -4.100 1.00 93.88 101 VAL A C 1
ATOM 800 O O . VAL A 1 101 ? 12.324 5.997 -4.874 1.00 93.88 101 VAL A O 1
ATOM 803 N N . GLN A 1 102 ? 10.532 7.291 -4.445 1.00 95.44 102 GLN A N 1
ATOM 804 C CA . GLN A 1 102 ? 10.546 7.980 -5.740 1.00 95.44 102 GLN A CA 1
ATOM 805 C C . GLN A 1 102 ? 11.833 8.799 -5.920 1.00 95.44 102 GLN A C 1
ATOM 807 O O . GLN A 1 102 ? 12.479 8.717 -6.966 1.00 95.44 102 GLN A O 1
ATOM 812 N N . GLU A 1 103 ? 12.241 9.556 -4.899 1.00 95.31 103 GLU A N 1
ATOM 813 C CA . GLU A 1 103 ? 13.474 10.352 -4.925 1.00 95.31 103 GLU A CA 1
ATOM 814 C C . GLU A 1 103 ? 14.719 9.471 -5.127 1.00 95.31 103 GLU A C 1
ATOM 816 O O . GLU A 1 103 ? 15.544 9.747 -6.001 1.00 95.31 103 GLU A O 1
ATOM 821 N N . GLN A 1 104 ? 14.817 8.357 -4.394 1.00 91.94 104 GLN A N 1
ATOM 822 C CA . GLN A 1 104 ? 15.906 7.378 -4.530 1.00 91.94 104 GLN A CA 1
ATOM 823 C C . GLN A 1 104 ? 15.961 6.727 -5.919 1.00 91.94 104 GLN A C 1
ATOM 825 O O . GLN A 1 104 ? 17.027 6.293 -6.355 1.00 91.94 104 GLN A O 1
ATOM 830 N N . SER A 1 105 ? 14.831 6.699 -6.627 1.00 90.50 105 SER A N 1
ATOM 831 C CA . SER A 1 105 ? 14.701 6.177 -7.991 1.00 90.50 105 SER A CA 1
ATOM 832 C C . SER A 1 105 ? 14.920 7.253 -9.066 1.00 90.50 105 SER A C 1
ATOM 834 O O . SER A 1 105 ? 14.514 7.081 -10.215 1.00 90.50 105 SER A O 1
ATOM 836 N N . GLY A 1 106 ? 15.525 8.394 -8.711 1.00 93.81 106 GLY A N 1
ATOM 837 C CA . GLY A 1 106 ? 15.771 9.498 -9.643 1.00 93.81 106 GLY A CA 1
ATOM 838 C C . GLY A 1 106 ? 14.491 10.183 -10.128 1.00 93.81 106 GLY A C 1
ATOM 839 O O . GLY A 1 106 ? 14.469 10.730 -11.228 1.00 93.81 106 GLY A O 1
ATOM 840 N N . GLY A 1 107 ? 13.419 10.123 -9.334 1.00 95.06 107 GLY A N 1
ATOM 841 C CA . GLY A 1 107 ? 12.112 10.685 -9.667 1.00 95.06 107 GLY A CA 1
ATOM 842 C C . GLY A 1 107 ? 11.169 9.728 -10.400 1.00 95.06 107 GLY A C 1
ATOM 843 O O . GLY A 1 107 ? 10.024 10.106 -10.636 1.00 95.06 107 GLY A O 1
ATOM 844 N N . ALA A 1 108 ? 11.600 8.507 -10.736 1.00 95.81 108 ALA A N 1
ATOM 845 C CA . ALA A 1 108 ? 10.738 7.506 -11.366 1.00 95.81 108 ALA A CA 1
ATOM 846 C C . ALA A 1 108 ? 9.640 7.030 -10.400 1.00 95.81 108 ALA A C 1
ATOM 848 O O . ALA A 1 108 ? 9.934 6.700 -9.247 1.00 95.81 108 ALA A O 1
ATOM 849 N N . ALA A 1 109 ? 8.391 6.972 -10.869 1.00 97.44 109 ALA A N 1
ATOM 850 C CA . ALA A 1 109 ? 7.254 6.611 -10.029 1.00 97.44 109 ALA A CA 1
ATOM 851 C C . ALA A 1 109 ? 7.397 5.179 -9.466 1.00 97.44 109 ALA A C 1
ATOM 853 O O . ALA A 1 109 ? 7.628 4.241 -10.242 1.00 97.44 109 ALA A O 1
ATOM 854 N N . PRO A 1 110 ? 7.235 4.976 -8.145 1.00 97.25 110 PRO A N 1
ATOM 855 C CA . PRO A 1 110 ? 7.179 3.650 -7.544 1.00 97.25 110 PRO A CA 1
ATOM 856 C C . PRO A 1 110 ? 5.975 2.859 -8.060 1.00 97.25 110 PRO A C 1
ATOM 858 O O . PRO A 1 110 ? 4.858 3.376 -8.114 1.00 97.25 110 PRO A O 1
ATOM 861 N N . ILE A 1 111 ? 6.198 1.589 -8.387 1.00 97.44 111 ILE A N 1
ATOM 862 C CA . ILE A 1 111 ? 5.161 0.615 -8.731 1.00 97.44 111 ILE A CA 1
ATOM 863 C C . ILE A 1 111 ? 5.192 -0.491 -7.680 1.00 97.44 111 ILE A C 1
ATOM 865 O O . ILE A 1 111 ? 6.216 -1.157 -7.531 1.00 97.44 111 ILE A O 1
ATOM 869 N N . ALA A 1 112 ? 4.090 -0.692 -6.959 1.00 97.00 112 ALA A N 1
ATOM 870 C CA . ALA A 1 112 ? 3.994 -1.646 -5.858 1.00 97.00 112 ALA A CA 1
ATOM 871 C C . ALA A 1 112 ? 2.878 -2.675 -6.071 1.00 97.00 112 ALA A C 1
ATOM 873 O O . ALA A 1 112 ? 1.851 -2.382 -6.682 1.00 97.00 112 ALA A O 1
ATOM 874 N N . ALA A 1 113 ? 3.075 -3.870 -5.522 1.00 95.81 113 ALA A N 1
ATOM 875 C CA . ALA A 1 113 ? 2.067 -4.912 -5.391 1.00 95.81 113 ALA A CA 1
ATOM 876 C C . ALA A 1 113 ? 1.877 -5.244 -3.903 1.00 95.81 113 ALA A C 1
ATOM 878 O O . ALA A 1 113 ? 2.828 -5.617 -3.206 1.00 95.81 113 ALA A O 1
ATOM 879 N N . PHE A 1 114 ? 0.641 -5.099 -3.422 1.00 95.38 114 PHE A N 1
ATOM 880 C CA . PHE A 1 114 ? 0.239 -5.376 -2.041 1.00 95.38 114 PHE A CA 1
ATOM 881 C C . PHE A 1 114 ? -0.398 -6.767 -1.980 1.00 95.38 114 PHE A C 1
ATOM 883 O O . PHE A 1 114 ? -1.619 -6.901 -2.054 1.00 95.38 114 PHE A O 1
ATOM 890 N N . LEU A 1 115 ? 0.430 -7.813 -1.908 1.00 93.88 115 LEU A N 1
ATOM 891 C CA . LEU A 1 115 ? -0.033 -9.192 -2.095 1.00 93.88 115 LEU A CA 1
ATOM 892 C C . LEU A 1 115 ? -0.715 -9.748 -0.842 1.00 93.88 115 LEU A C 1
ATOM 894 O O . LEU A 1 115 ? -1.785 -10.342 -0.938 1.00 93.88 115 LEU A O 1
ATOM 898 N N . SER A 1 116 ? -0.124 -9.528 0.330 1.00 92.56 116 SER A N 1
ATOM 899 C CA . SER A 1 116 ? -0.680 -9.862 1.649 1.00 92.56 116 SER A CA 1
ATOM 900 C C . SER A 1 116 ? -0.209 -8.838 2.679 1.00 92.56 116 SER A C 1
ATOM 902 O O . SER A 1 116 ? 0.530 -7.910 2.351 1.00 92.56 116 SER A O 1
ATOM 904 N N . ARG A 1 117 ? -0.637 -9.004 3.935 1.00 90.19 117 ARG A N 1
ATOM 905 C CA . ARG A 1 117 ? -0.277 -8.101 5.042 1.00 90.19 117 ARG A CA 1
ATOM 906 C C . ARG A 1 117 ? 1.232 -7.912 5.205 1.00 90.19 117 ARG A C 1
ATOM 908 O O . ARG A 1 117 ? 1.667 -6.811 5.508 1.00 90.19 117 ARG A O 1
ATOM 915 N N . ASP A 1 118 ? 1.990 -8.974 4.962 1.00 89.88 118 ASP A N 1
ATOM 916 C CA . ASP A 1 118 ? 3.437 -9.092 5.151 1.00 89.88 118 ASP A CA 1
ATOM 917 C C . ASP A 1 118 ? 4.243 -9.062 3.841 1.00 89.88 118 ASP A C 1
ATOM 919 O O . ASP A 1 118 ? 5.472 -9.047 3.859 1.00 89.88 118 ASP A O 1
ATOM 923 N N . LYS A 1 119 ? 3.571 -9.072 2.682 1.00 91.62 119 LYS A N 1
ATOM 924 C CA . LYS A 1 119 ? 4.220 -9.173 1.367 1.00 91.62 119 LYS A CA 1
ATOM 925 C C . LYS A 1 119 ? 3.897 -7.961 0.512 1.00 91.62 119 LYS A C 1
ATOM 927 O O . LYS A 1 119 ? 2.919 -7.948 -0.240 1.00 91.62 119 LYS A O 1
ATOM 932 N N . VAL A 1 120 ? 4.772 -6.964 0.606 1.00 94.19 120 VAL A N 1
ATOM 933 C CA . VAL A 1 120 ? 4.766 -5.779 -0.255 1.00 94.19 120 VAL A CA 1
ATOM 934 C C . VAL A 1 120 ? 6.026 -5.764 -1.090 1.00 94.19 120 VAL A C 1
ATOM 936 O O . VAL A 1 120 ? 7.131 -5.627 -0.564 1.00 94.19 120 VAL A O 1
ATOM 939 N N . PHE A 1 121 ? 5.842 -5.869 -2.399 1.00 94.62 121 PHE A N 1
ATOM 940 C CA . PHE A 1 121 ? 6.925 -5.810 -3.370 1.00 94.62 121 PHE A CA 1
ATOM 941 C C . PHE A 1 121 ? 6.790 -4.551 -4.199 1.00 94.62 121 PHE A C 1
ATOM 943 O O . PHE A 1 121 ? 5.677 -4.134 -4.515 1.00 94.62 121 PHE A O 1
ATOM 950 N N . PHE A 1 122 ? 7.914 -3.954 -4.572 1.00 95.56 122 PHE A N 1
ATOM 951 C CA . PHE A 1 122 ? 7.888 -2.776 -5.419 1.00 95.56 122 PHE A CA 1
ATOM 952 C C . PHE A 1 122 ? 9.128 -2.667 -6.304 1.00 95.56 122 PHE A C 1
ATOM 954 O O . PHE A 1 122 ? 10.159 -3.305 -6.084 1.00 95.56 122 PHE A O 1
ATOM 961 N N . THR A 1 123 ? 8.988 -1.847 -7.333 1.00 95.44 123 THR A N 1
ATOM 962 C CA . THR A 1 123 ? 10.050 -1.361 -8.209 1.00 95.44 123 THR A CA 1
ATOM 963 C C . THR A 1 123 ? 9.690 0.069 -8.636 1.00 95.44 123 THR A C 1
ATOM 965 O O . THR A 1 123 ? 8.836 0.701 -8.014 1.00 95.44 123 THR A O 1
ATOM 968 N N . HIS A 1 124 ? 10.311 0.602 -9.680 1.00 94.94 124 HIS A N 1
ATOM 969 C CA . HIS A 1 124 ? 9.949 1.874 -10.288 1.00 94.94 124 HIS A CA 1
ATOM 970 C C . HIS A 1 124 ? 9.614 1.703 -11.771 1.00 94.94 124 HIS A C 1
ATOM 972 O O . HIS A 1 124 ? 10.082 0.778 -12.433 1.00 94.94 124 HIS A O 1
ATOM 978 N N . GLU A 1 125 ? 8.829 2.623 -12.323 1.00 95.19 125 GLU A N 1
ATOM 979 C CA . GLU A 1 125 ? 8.245 2.502 -13.668 1.00 95.19 125 GLU A CA 1
ATOM 980 C C . GLU A 1 125 ? 9.258 2.357 -14.819 1.00 95.19 125 GLU A C 1
ATOM 982 O O . GLU A 1 125 ? 8.916 1.849 -15.883 1.00 95.19 125 GLU A O 1
ATOM 987 N N . ASN A 1 126 ? 10.510 2.769 -14.601 1.00 94.69 126 ASN A N 1
ATOM 988 C CA . ASN A 1 126 ? 11.587 2.652 -15.587 1.00 94.69 126 ASN A CA 1
ATOM 989 C C . ASN A 1 126 ? 12.390 1.337 -15.490 1.00 94.69 126 ASN A C 1
ATOM 991 O O . ASN A 1 126 ? 13.270 1.104 -16.318 1.00 94.69 126 ASN A O 1
ATOM 995 N N . ASP A 1 127 ? 12.128 0.478 -14.498 1.00 93.62 127 ASP A N 1
ATOM 996 C CA . ASP A 1 127 ? 12.807 -0.816 -14.336 1.00 93.62 127 ASP A CA 1
ATOM 997 C C . ASP A 1 127 ? 11.996 -1.931 -15.002 1.00 93.62 127 ASP A C 1
ATOM 999 O O . ASP A 1 127 ? 11.173 -2.601 -14.382 1.00 93.62 127 ASP A O 1
ATOM 1003 N N . ILE A 1 128 ? 12.230 -2.127 -16.300 1.00 94.00 128 ILE A N 1
ATOM 1004 C CA . ILE A 1 128 ? 11.499 -3.112 -17.107 1.00 94.00 128 ILE A CA 1
ATOM 1005 C C . ILE A 1 128 ? 11.633 -4.532 -16.546 1.00 94.00 128 ILE A C 1
ATOM 1007 O O . ILE A 1 128 ? 10.647 -5.270 -16.510 1.00 94.00 128 ILE A O 1
ATOM 1011 N N . GLU A 1 129 ? 12.828 -4.921 -16.094 1.00 92.44 129 GLU A N 1
ATOM 1012 C CA . GLU A 1 129 ? 13.039 -6.244 -15.501 1.00 92.44 129 GLU A CA 1
ATOM 1013 C C . GLU A 1 129 ? 12.298 -6.371 -14.168 1.00 92.44 129 GLU A C 1
ATOM 1015 O O . GLU A 1 129 ? 11.638 -7.383 -13.922 1.00 92.44 129 GLU A O 1
ATOM 1020 N N . GLY A 1 130 ? 12.359 -5.334 -13.329 1.00 93.50 130 GLY A N 1
ATOM 1021 C CA . GLY A 1 130 ? 11.613 -5.268 -12.078 1.00 93.50 130 GLY A CA 1
ATOM 1022 C C . GLY A 1 130 ? 10.106 -5.371 -12.287 1.00 93.50 130 GLY A C 1
ATOM 1023 O O . GLY A 1 130 ? 9.443 -6.094 -11.549 1.00 93.50 130 GLY A O 1
ATOM 1024 N N . LEU A 1 131 ? 9.556 -4.717 -13.314 1.00 94.81 131 LEU A N 1
ATOM 1025 C CA . LEU A 1 131 ? 8.125 -4.772 -13.629 1.00 94.81 131 LEU A CA 1
ATOM 1026 C C . LEU A 1 131 ? 7.680 -6.168 -14.076 1.00 94.81 131 LEU A C 1
ATOM 1028 O O . LEU A 1 131 ? 6.649 -6.660 -13.615 1.00 94.81 131 LEU A O 1
ATOM 1032 N N . GLN A 1 132 ? 8.464 -6.827 -14.935 1.00 93.75 132 GLN A N 1
ATOM 1033 C CA . GLN A 1 132 ? 8.203 -8.212 -15.351 1.00 93.75 132 GLN A CA 1
ATOM 1034 C C . GLN A 1 132 ? 8.234 -9.167 -14.159 1.00 93.75 132 GLN A C 1
ATOM 1036 O O . GLN A 1 132 ? 7.413 -10.077 -14.038 1.00 93.75 132 GLN A O 1
ATOM 1041 N N . LEU A 1 133 ? 9.190 -8.948 -13.265 1.00 92.25 133 LEU A N 1
ATOM 1042 C CA . LEU A 1 133 ? 9.363 -9.762 -12.084 1.00 92.25 133 LEU A CA 1
ATOM 1043 C C . LEU A 1 133 ? 8.230 -9.542 -11.070 1.00 92.25 133 LEU A C 1
ATOM 1045 O O . LEU A 1 133 ? 7.704 -10.516 -10.533 1.00 92.25 133 LEU A O 1
ATOM 1049 N N . LEU A 1 134 ? 7.822 -8.286 -10.863 1.00 93.94 134 LEU A N 1
ATOM 1050 C CA . LEU A 1 134 ? 6.671 -7.906 -10.045 1.00 93.94 134 LEU A CA 1
ATOM 1051 C C . LEU A 1 134 ? 5.381 -8.538 -10.585 1.00 93.94 134 LEU A C 1
ATOM 1053 O O . LEU A 1 134 ? 4.538 -8.976 -9.809 1.00 93.94 134 LEU A O 1
ATOM 1057 N N . GLU A 1 135 ? 5.220 -8.622 -11.906 1.00 94.25 135 GLU A N 1
ATOM 1058 C CA . GLU A 1 135 ? 4.072 -9.285 -12.533 1.00 94.25 135 GLU A CA 1
ATOM 1059 C C . GLU A 1 135 ? 4.075 -10.791 -12.274 1.00 94.25 135 GLU A C 1
ATOM 1061 O O . GLU A 1 135 ? 3.049 -11.338 -11.875 1.00 94.25 135 GLU A O 1
ATOM 1066 N N . LEU A 1 136 ? 5.229 -11.449 -12.420 1.00 92.00 136 LEU A N 1
ATOM 1067 C CA . LEU A 1 136 ? 5.361 -12.888 -12.192 1.00 92.00 136 LEU A CA 1
ATOM 1068 C C . LEU A 1 136 ? 4.951 -13.286 -10.767 1.00 92.00 136 LEU A C 1
ATOM 1070 O O . LEU A 1 136 ? 4.156 -14.207 -10.594 1.00 92.00 136 LEU A O 1
ATOM 1074 N N . ILE A 1 137 ? 5.456 -12.576 -9.753 1.00 91.19 137 ILE A N 1
ATOM 1075 C CA . ILE A 1 137 ? 5.115 -12.871 -8.350 1.00 91.19 137 ILE A CA 1
ATOM 1076 C C . ILE A 1 137 ? 3.671 -12.521 -8.003 1.00 91.19 137 ILE A C 1
ATOM 1078 O O . ILE A 1 137 ? 3.092 -13.113 -7.102 1.00 91.19 137 ILE A O 1
ATOM 1082 N N . SER A 1 138 ? 3.085 -11.561 -8.714 1.00 92.94 138 SER A N 1
ATOM 1083 C CA . SER A 1 138 ? 1.696 -11.171 -8.500 1.00 92.94 138 SER A CA 1
ATOM 1084 C C . SER A 1 138 ? 0.718 -12.150 -9.157 1.00 92.94 138 SER A C 1
ATOM 1086 O O . SER A 1 138 ? -0.433 -12.261 -8.734 1.00 92.94 138 SER A O 1
ATOM 1088 N N . ALA A 1 139 ? 1.175 -12.875 -10.182 1.00 93.00 139 ALA A N 1
ATOM 1089 C CA . ALA A 1 139 ? 0.392 -13.877 -10.890 1.00 93.00 139 ALA A CA 1
ATOM 1090 C C . ALA A 1 139 ? 0.358 -15.234 -10.160 1.00 93.00 139 ALA A C 1
ATOM 1092 O O . ALA A 1 139 ? -0.667 -15.919 -10.224 1.00 93.00 139 ALA A O 1
ATOM 1093 N N . ASP A 1 140 ? 1.432 -15.617 -9.457 1.00 89.69 140 ASP A N 1
ATOM 1094 C CA . ASP A 1 140 ? 1.497 -16.836 -8.635 1.00 89.69 140 ASP A CA 1
ATOM 1095 C C . ASP A 1 140 ? 1.366 -16.526 -7.136 1.00 89.69 140 ASP A C 1
ATOM 1097 O O . ASP A 1 140 ? 2.330 -16.198 -6.448 1.00 89.69 140 ASP A O 1
ATOM 1101 N N . LEU A 1 141 ? 0.143 -16.663 -6.622 1.00 87.06 141 LEU A N 1
ATOM 1102 C CA . LEU A 1 141 ? -0.192 -16.405 -5.218 1.00 87.06 141 LEU A CA 1
ATOM 1103 C C . LEU A 1 141 ? -0.482 -17.686 -4.431 1.00 87.06 141 LEU A C 1
ATOM 1105 O O . LEU A 1 141 ? -1.115 -17.627 -3.377 1.00 87.06 141 LEU A O 1
ATOM 1109 N N . SER A 1 142 ? -0.037 -18.840 -4.934 1.00 85.31 142 SER A N 1
ATOM 1110 C CA . SER A 1 142 ? -0.365 -20.155 -4.366 1.00 85.31 142 SER A CA 1
ATOM 1111 C C . SER A 1 142 ? 0.028 -20.279 -2.884 1.00 85.31 142 SER A C 1
ATOM 1113 O O . SER A 1 142 ? -0.716 -20.861 -2.098 1.00 85.31 142 SER A O 1
ATOM 1115 N N . ASP A 1 143 ? 1.137 -19.644 -2.489 1.00 82.50 143 ASP A N 1
ATOM 1116 C CA . ASP A 1 143 ? 1.669 -19.639 -1.117 1.00 82.50 143 ASP A CA 1
ATOM 1117 C C . ASP A 1 143 ? 1.416 -18.313 -0.365 1.00 82.50 143 ASP A C 1
ATOM 1119 O O . ASP A 1 143 ? 2.087 -17.990 0.626 1.00 82.50 143 ASP A O 1
ATOM 1123 N N . VAL A 1 144 ? 0.491 -17.480 -0.849 1.00 83.88 144 VAL A N 1
ATOM 1124 C CA . VAL A 1 144 ? 0.163 -16.185 -0.238 1.00 83.88 144 VAL A CA 1
ATOM 1125 C C . VAL A 1 144 ? -1.168 -16.292 0.511 1.00 83.88 144 VAL A C 1
ATOM 1127 O O . VAL A 1 144 ? -2.232 -16.282 -0.111 1.00 83.88 144 VAL A O 1
ATOM 1130 N N . PRO A 1 145 ? -1.152 -16.400 1.852 1.00 83.38 145 PRO A N 1
ATOM 1131 C CA . PRO A 1 145 ? -2.382 -16.426 2.626 1.00 83.38 145 PRO A CA 1
ATOM 1132 C C . PRO A 1 145 ? -3.032 -15.038 2.642 1.00 83.38 145 PRO A C 1
ATOM 1134 O O . PRO A 1 145 ? -2.342 -14.021 2.655 1.00 83.38 145 PRO A O 1
ATOM 1137 N N . TYR A 1 146 ? -4.367 -15.004 2.698 1.00 84.88 146 TYR A N 1
ATOM 1138 C CA . TYR A 1 146 ? -5.151 -13.770 2.849 1.00 84.88 146 TYR A CA 1
ATOM 1139 C C . TYR A 1 146 ? -4.773 -12.679 1.834 1.00 84.88 146 TYR A C 1
ATOM 1141 O O . TYR A 1 146 ? -4.412 -11.563 2.208 1.00 84.88 146 TYR A O 1
ATOM 1149 N N . VAL A 1 147 ? -4.842 -13.027 0.546 1.00 90.88 147 VAL A N 1
ATOM 1150 C CA . VAL A 1 147 ? -4.488 -12.125 -0.556 1.00 90.88 147 VAL A CA 1
ATOM 1151 C C . VAL A 1 147 ? -5.264 -10.808 -0.469 1.00 90.88 147 VAL A C 1
ATOM 1153 O O . VAL A 1 147 ? -6.494 -10.824 -0.426 1.00 90.88 147 VAL A O 1
ATOM 1156 N N . ILE A 1 148 ? -4.540 -9.688 -0.508 1.00 92.75 148 ILE A N 1
ATOM 1157 C CA . ILE A 1 148 ? -5.105 -8.336 -0.604 1.00 92.75 148 ILE A CA 1
ATOM 1158 C C . ILE A 1 148 ? -5.410 -8.023 -2.072 1.00 92.75 148 ILE A C 1
ATOM 1160 O O . ILE A 1 148 ? -6.573 -7.879 -2.443 1.00 92.75 148 ILE A O 1
ATOM 1164 N N . SER A 1 149 ? -4.390 -7.963 -2.933 1.00 93.62 149 SER A N 1
ATOM 1165 C CA . SER A 1 149 ? -4.572 -7.722 -4.366 1.00 93.62 149 SER A CA 1
ATOM 1166 C C . SER A 1 149 ? -3.408 -8.297 -5.184 1.00 93.62 149 SER A C 1
ATOM 1168 O O . SER A 1 149 ? -2.259 -8.145 -4.778 1.00 93.62 149 SER A O 1
ATOM 1170 N N . PRO A 1 150 ? -3.669 -8.942 -6.339 1.00 94.12 150 PRO A N 1
ATOM 1171 C CA . PRO A 1 150 ? -2.620 -9.273 -7.305 1.00 94.12 150 PRO A CA 1
ATOM 1172 C C . PRO A 1 150 ? -2.216 -8.058 -8.156 1.00 94.12 150 PRO A C 1
ATOM 1174 O O . PRO A 1 150 ? -1.279 -8.134 -8.937 1.00 94.12 150 PRO A O 1
ATOM 1177 N N . ASP A 1 151 ? -2.948 -6.951 -8.090 1.00 96.94 151 ASP A N 1
ATOM 1178 C CA . ASP A 1 151 ? -2.738 -5.854 -9.022 1.00 96.94 151 ASP A CA 1
ATOM 1179 C C . ASP A 1 151 ? -1.539 -4.994 -8.624 1.00 96.94 151 ASP A C 1
ATOM 1181 O O . ASP A 1 151 ? -1.106 -4.952 -7.468 1.00 96.94 151 ASP A O 1
ATOM 1185 N N . GLN A 1 152 ? -1.005 -4.289 -9.616 1.00 97.31 152 GLN A N 1
ATOM 1186 C CA . GLN A 1 152 ? 0.087 -3.348 -9.433 1.00 97.31 152 GLN A CA 1
ATOM 1187 C C . GLN A 1 152 ? -0.466 -1.930 -9.390 1.00 97.31 152 GLN A C 1
ATOM 1189 O O . GLN A 1 152 ? -1.309 -1.552 -10.211 1.00 97.31 152 GLN A O 1
ATOM 1194 N N . TYR A 1 153 ? 0.063 -1.129 -8.476 1.00 98.25 153 TYR A N 1
ATOM 1195 C CA . TYR A 1 153 ? -0.350 0.246 -8.239 1.00 98.25 153 TYR A CA 1
ATOM 1196 C C . TYR A 1 153 ? 0.838 1.179 -8.437 1.00 98.25 153 TYR A C 1
ATOM 1198 O O . TYR A 1 153 ? 1.953 0.867 -8.024 1.00 98.25 153 TYR A O 1
ATOM 1206 N N . ARG A 1 154 ? 0.599 2.328 -9.066 1.00 97.94 154 ARG A N 1
ATOM 1207 C CA . ARG A 1 154 ? 1.573 3.407 -9.232 1.00 97.94 154 ARG A CA 1
ATOM 1208 C C . ARG A 1 154 ? 1.367 4.446 -8.143 1.00 97.94 154 ARG A C 1
ATOM 1210 O O . ARG A 1 154 ? 0.236 4.893 -7.941 1.00 97.94 154 ARG A O 1
ATOM 1217 N N . TRP A 1 155 ? 2.458 4.857 -7.509 1.00 97.88 155 TRP A N 1
ATOM 1218 C CA . TRP A 1 155 ? 2.468 6.002 -6.612 1.00 97.88 155 TRP A CA 1
ATOM 1219 C C . TRP A 1 155 ? 2.849 7.268 -7.368 1.00 97.88 155 TRP A C 1
ATOM 1221 O O . TRP A 1 155 ? 3.913 7.335 -7.980 1.00 97.88 155 TRP A O 1
ATOM 1231 N N . GLU A 1 156 ? 1.990 8.280 -7.311 1.00 94.94 156 GLU A N 1
ATOM 1232 C CA . GLU A 1 156 ? 2.274 9.599 -7.867 1.00 94.94 156 GLU A CA 1
ATOM 1233 C C . GLU A 1 156 ? 1.490 10.662 -7.090 1.00 94.94 156 GLU A C 1
ATOM 1235 O O . GLU A 1 156 ? 0.334 10.453 -6.717 1.00 94.94 156 GLU A O 1
ATOM 1240 N N . ASN A 1 157 ? 2.108 11.817 -6.824 1.00 91.62 157 ASN A N 1
ATOM 1241 C CA . ASN A 1 157 ? 1.457 12.949 -6.150 1.00 91.62 157 ASN A CA 1
ATOM 1242 C C . ASN A 1 157 ? 0.769 12.575 -4.817 1.00 91.62 157 ASN A C 1
ATOM 1244 O O . ASN A 1 157 ? -0.302 13.091 -4.489 1.00 91.62 157 ASN A O 1
ATOM 1248 N N . GLY A 1 158 ? 1.377 11.663 -4.049 1.00 92.19 158 GLY A N 1
ATOM 1249 C CA . GLY A 1 158 ? 0.867 11.245 -2.741 1.00 92.19 158 GLY A CA 1
ATOM 1250 C C . GLY A 1 158 ? -0.292 10.250 -2.780 1.00 92.19 158 GLY A C 1
ATOM 1251 O O . GLY A 1 158 ? -0.911 10.040 -1.739 1.00 92.19 158 GLY A O 1
ATOM 1252 N N . LYS A 1 159 ? -0.608 9.657 -3.938 1.00 94.81 159 LYS A N 1
ATOM 1253 C CA . LYS A 1 159 ? -1.742 8.737 -4.094 1.00 94.81 159 LYS A CA 1
ATOM 1254 C C . LYS A 1 159 ? -1.375 7.499 -4.898 1.00 94.81 159 LYS A C 1
ATOM 1256 O O . LYS A 1 159 ? -0.523 7.549 -5.784 1.00 94.81 159 LYS A O 1
ATOM 1261 N N . TRP A 1 160 ? -2.083 6.411 -4.615 1.00 97.44 160 TRP A N 1
ATOM 1262 C CA . TRP A 1 160 ? -2.052 5.200 -5.421 1.00 97.44 160 TRP A CA 1
ATOM 1263 C C . TRP A 1 160 ? -3.078 5.260 -6.543 1.00 97.44 160 TRP A C 1
ATOM 1265 O O . TRP A 1 160 ? -4.219 5.677 -6.357 1.00 97.44 160 TRP A O 1
ATOM 1275 N N . THR A 1 161 ? -2.675 4.795 -7.716 1.00 97.69 161 THR A N 1
ATOM 1276 C CA . THR A 1 161 ? -3.573 4.546 -8.844 1.00 97.69 161 THR A CA 1
ATOM 1277 C C . THR A 1 161 ? -3.297 3.163 -9.400 1.00 97.69 161 THR A C 1
ATOM 1279 O O . THR A 1 161 ? -2.163 2.687 -9.353 1.00 97.69 161 THR A O 1
ATOM 1282 N N . LEU A 1 162 ? -4.329 2.490 -9.903 1.00 97.62 162 LEU A N 1
ATOM 1283 C CA . LEU A 1 162 ? -4.148 1.206 -10.566 1.00 97.62 162 LEU A CA 1
ATOM 1284 C C . LEU A 1 162 ? -3.215 1.389 -11.772 1.00 97.62 162 LEU A C 1
ATOM 1286 O O . LEU A 1 162 ? -3.502 2.171 -12.676 1.00 97.62 162 LEU A O 1
ATOM 1290 N N . PHE A 1 163 ? -2.104 0.659 -11.776 1.00 97.44 163 PHE A N 1
ATOM 1291 C CA . PHE A 1 163 ? -1.134 0.663 -12.868 1.00 97.44 163 PHE A CA 1
ATOM 1292 C C . PHE A 1 163 ? -1.406 -0.478 -13.843 1.00 97.44 163 PHE A C 1
ATOM 1294 O O . PHE A 1 163 ? -1.445 -0.273 -15.057 1.00 97.44 163 PHE A O 1
ATOM 1301 N N . LYS A 1 164 ? -1.609 -1.688 -13.310 1.00 96.69 164 LYS A N 1
ATOM 1302 C CA . LYS A 1 164 ? -1.817 -2.887 -14.119 1.00 96.69 164 LYS A CA 1
ATOM 1303 C C . LYS A 1 164 ? -2.645 -3.921 -13.367 1.00 96.69 164 LYS A C 1
ATOM 1305 O O . LYS A 1 164 ? -2.317 -4.282 -12.240 1.00 96.69 164 LYS A O 1
ATOM 1310 N N . ARG A 1 165 ? -3.681 -4.436 -14.036 1.00 96.69 165 ARG A N 1
ATOM 1311 C CA . ARG A 1 165 ? -4.393 -5.641 -13.599 1.00 96.69 165 ARG A CA 1
ATOM 1312 C C . ARG A 1 165 ? -3.537 -6.868 -13.882 1.00 96.69 165 ARG A C 1
ATOM 1314 O O . ARG A 1 165 ? -3.064 -7.019 -15.012 1.00 96.69 165 ARG A O 1
ATOM 1321 N N . VAL A 1 166 ? -3.369 -7.743 -12.898 1.00 94.06 166 VAL A N 1
ATOM 1322 C CA . VAL A 1 166 ? -2.603 -8.984 -13.066 1.00 94.06 166 VAL A CA 1
ATOM 1323 C C . VAL A 1 166 ? -3.549 -10.176 -13.010 1.00 94.06 166 VAL A C 1
ATOM 1325 O O . VAL A 1 166 ? -4.249 -10.407 -12.025 1.00 94.06 166 VAL A O 1
ATOM 1328 N N . ALA A 1 167 ? -3.575 -10.946 -14.096 1.00 88.06 167 ALA A N 1
ATOM 1329 C CA . ALA A 1 167 ? -4.325 -12.191 -14.141 1.00 88.06 167 ALA A CA 1
ATOM 1330 C C . ALA A 1 167 ? -3.622 -13.248 -13.281 1.00 88.06 167 ALA A C 1
ATOM 1332 O O . ALA A 1 167 ? -2.415 -13.460 -13.407 1.00 88.06 167 ALA A O 1
ATOM 1333 N N . ARG A 1 168 ? -4.384 -13.932 -12.424 1.00 81.56 168 ARG A N 1
ATOM 1334 C CA . ARG A 1 168 ? -3.852 -15.043 -11.633 1.00 81.56 168 ARG A CA 1
ATOM 1335 C C . ARG A 1 168 ? -3.561 -16.230 -12.542 1.00 81.56 168 ARG A C 1
ATOM 1337 O O . ARG A 1 168 ? -4.366 -16.557 -13.416 1.00 81.56 168 ARG A O 1
ATOM 1344 N N . LEU A 1 169 ? -2.442 -16.899 -12.297 1.00 77.19 169 LEU A N 1
ATOM 1345 C CA . LEU A 1 169 ? -2.196 -18.218 -12.859 1.00 77.19 169 LEU A CA 1
ATOM 1346 C C . LEU A 1 169 ? -3.187 -19.179 -12.202 1.00 77.19 169 LEU A C 1
ATOM 1348 O O . LEU A 1 169 ? -3.141 -19.399 -10.992 1.00 77.19 169 LEU A O 1
ATOM 1352 N N . GLU A 1 170 ? -4.127 -19.717 -12.978 1.00 59.59 170 GLU A N 1
ATOM 1353 C CA . GLU A 1 170 ? -5.009 -20.757 -12.462 1.00 59.59 170 GLU A CA 1
ATOM 1354 C C . GLU A 1 170 ? -4.164 -21.979 -12.101 1.00 59.59 170 GLU A C 1
ATOM 1356 O O . GLU A 1 170 ? -3.532 -22.608 -12.956 1.00 59.59 170 GLU A O 1
ATOM 1361 N N . THR A 1 171 ? -4.145 -22.327 -10.817 1.00 53.88 171 THR A N 1
ATOM 1362 C CA . THR A 1 171 ? -3.581 -23.590 -10.364 1.00 53.88 171 THR A CA 1
ATOM 1363 C C . THR A 1 171 ? -4.484 -24.691 -10.906 1.00 53.88 171 THR A C 1
ATOM 1365 O O . THR A 1 171 ? -5.571 -24.939 -10.381 1.00 53.88 171 THR A O 1
ATOM 1368 N N . ILE A 1 172 ? -4.052 -25.360 -11.978 1.00 45.56 172 ILE A N 1
ATOM 1369 C CA . ILE A 1 172 ? -4.670 -26.612 -12.415 1.00 45.56 172 ILE A CA 1
ATOM 1370 C C . ILE A 1 172 ? -4.444 -27.609 -11.277 1.00 45.56 172 ILE A C 1
ATOM 1372 O O . ILE A 1 172 ? -3.399 -28.256 -11.198 1.00 45.56 172 ILE A O 1
ATOM 1376 N N . SER A 1 173 ? -5.411 -27.703 -10.365 1.00 43.47 173 SER A N 1
ATOM 1377 C CA . SER A 1 173 ? -5.441 -28.735 -9.337 1.00 43.47 173 SER A CA 1
ATOM 1378 C C . SER A 1 173 ? -5.558 -30.078 -10.047 1.00 43.47 173 SER A C 1
ATOM 1380 O O . SER A 1 173 ? -6.636 -30.475 -10.486 1.00 43.47 173 SER A O 1
ATOM 1382 N N . ARG A 1 174 ? -4.430 -30.768 -10.222 1.00 41.41 174 ARG A N 1
ATOM 1383 C CA . ARG A 1 174 ? -4.444 -32.188 -10.565 1.00 41.41 174 ARG A CA 1
ATOM 1384 C C . ARG A 1 174 ? -4.863 -32.939 -9.304 1.00 41.41 174 ARG A C 1
ATOM 1386 O O . ARG A 1 174 ? -4.080 -33.026 -8.362 1.00 41.41 174 ARG A O 1
ATOM 1393 N N . HIS A 1 175 ? -6.121 -33.374 -9.292 1.00 38.97 175 HIS A N 1
ATOM 1394 C CA . HIS A 1 175 ? -6.639 -34.380 -8.367 1.00 38.97 175 HIS A CA 1
ATOM 1395 C C . HIS A 1 175 ? -5.920 -35.718 -8.544 1.00 38.97 175 HIS A C 1
ATOM 1397 O O . HIS A 1 175 ? -5.571 -36.048 -9.704 1.00 38.97 175 HIS A O 1
#

Sequence (175 aa):
MIHAVKDEPDPPQFVYLDEAEGLIKLFVVNGETSVSYIMSTALEDWGMDAKELAELAQGNLQTFLTKTGLHIAKRSRFQYVEVDGQFESSVAFLPNFWAQVQEQSGGAAPIAAFLSRDKVFFTHENDIEGLQLLELISADLSDVPYVISPDQYRWENGKWTLFKRVARLETISRH

pLDDT: mean 86.54, std 14.55, range [30.28, 98.25]

Secondary structure (DSSP, 8-state):
--------SS---B-EEEEETTEEEE-EEE-SS-EEEPBHHHHHHHT--HHHHHHHHHHHHHHHHHHH--EEEEETTEEEEESSSSSGGGGGG-HHHHHHHHHHTTTPPEEEEEEETTEEEEEETT-HHHHHHHHHHHH--TT-SS---S-EEEEETTEEEEEE-----------

Radius of gyration: 17.73 Å; chains: 1; bounding box: 49×47×41 Å

Organism: NCBI:txid363754

Foldseek 3Di:
DDDPPPDDPDPFAFDWDDQEDLAIDWDWDDDPPDIGTDGPVVCVVVVHDSVNVLVVRQVVVVVQCVVQPWDFDDDDHWTAIDGPQAARLVCLQVLVVQVVVCVVVVNFWKKWDCFDRRTIIIDGPPPPVSVVVLLVCLQECVVPPPTSASFIWTDDPSGTYGDGHHHHDPDPPPD